Protein AF-A0A0A3XGZ9-F1 (afdb_monomer_lite)

Sequence (118 aa):
MGSGVIFDDFEKNGKSMRSTGQTKAMVEKLPETGSVVVVHTDPLRSHVRDMILTLRGSEVLGRTRIEVIKNREAADRLVGLRVPVFVDHAFADHVSRETASAVRALADGTNSMFRKAG

Secondary structure (DSSP, 8-state):
-----------SSS--TTHHHHHHHHHHT--TT-EEEEESSHHHHHHHHHHHHHHHHHHHHHHEEEEE--SHHHHGGGTT--S-EEE-TTHHHHS-HHHHHHHHHHHHHHHHHHHT--

Foldseek 3Di:
DDPPDDPDDPDDDDDPPVQVVQLLVLLLPQDLQAEEEEDADPVVLVVSLVSNCVRVNPSRSVRYHYQHDADQVSLCVLPPDQHQYHYRPCRCVRHDVVNVVSNVVSNCVNVVVVVVPD

Structure (mmCIF, N/CA/C/O backbone):
data_AF-A0A0A3XGZ9-F1
#
_entry.id   AF-A0A0A3XGZ9-F1
#
loop_
_atom_site.group_PDB
_atom_site.id
_atom_site.type_symbol
_atom_site.label_atom_id
_atom_site.label_alt_id
_atom_site.label_comp_id
_atom_site.label_asym_id
_atom_site.label_entity_id
_atom_site.label_seq_id
_atom_site.pdbx_PDB_ins_code
_atom_site.Cartn_x
_atom_site.Cartn_y
_atom_site.Cartn_z
_atom_site.occupancy
_atom_site.B_iso_or_equiv
_atom_site.auth_seq_id
_atom_site.auth_comp_id
_atom_site.auth_asym_id
_atom_site.auth_atom_id
_atom_site.pdbx_PDB_model_num
ATOM 1 N N . MET A 1 1 ? 8.488 24.098 24.844 1.00 37.81 1 MET A N 1
ATOM 2 C CA . MET A 1 1 ? 9.000 22.860 24.221 1.00 37.81 1 MET A CA 1
ATOM 3 C C . MET A 1 1 ? 8.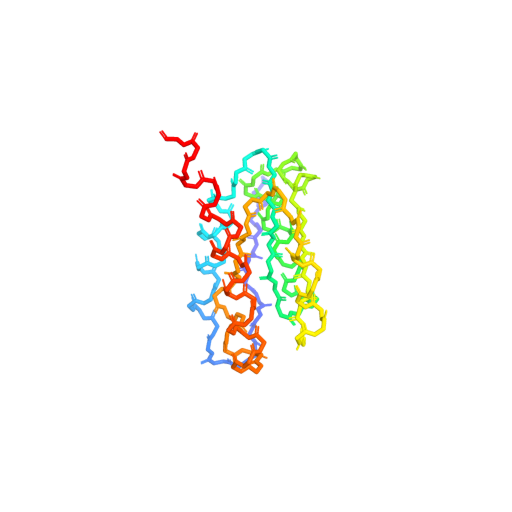111 22.545 23.029 1.00 37.81 1 MET A C 1
ATOM 5 O O . MET A 1 1 ? 7.080 21.916 23.196 1.00 37.81 1 MET A O 1
ATOM 9 N N . GLY A 1 2 ? 8.434 23.108 21.864 1.00 39.78 2 GLY A N 1
ATOM 10 C CA . GLY A 1 2 ? 7.713 22.845 20.619 1.00 39.78 2 GLY A CA 1
ATOM 11 C C . GLY A 1 2 ? 8.519 21.855 19.795 1.00 39.78 2 GLY A C 1
ATOM 12 O O . GLY A 1 2 ? 9.522 22.233 19.200 1.00 39.78 2 GLY A O 1
ATOM 13 N N . SER A 1 3 ? 8.125 20.587 19.807 1.00 38.47 3 SER A N 1
ATOM 14 C CA . SER A 1 3 ? 8.677 19.551 18.937 1.00 38.47 3 SER A CA 1
ATOM 15 C C . SER A 1 3 ? 8.055 19.693 17.548 1.00 38.47 3 SER A C 1
ATOM 17 O O . SER A 1 3 ? 7.089 19.020 17.198 1.00 38.47 3 SER A O 1
ATOM 19 N N . GLY A 1 4 ? 8.607 20.619 16.763 1.00 36.62 4 GLY A N 1
ATOM 20 C CA . GLY A 1 4 ? 8.420 20.646 15.319 1.00 36.62 4 GLY A CA 1
ATOM 21 C C . GLY A 1 4 ? 9.149 19.451 14.716 1.00 36.62 4 GLY A C 1
ATOM 22 O O . GLY A 1 4 ? 10.371 19.454 14.612 1.00 36.62 4 GLY A O 1
ATOM 23 N N . VAL A 1 5 ? 8.403 18.409 14.366 1.00 42.00 5 VAL A N 1
ATOM 24 C CA . VAL A 1 5 ? 8.905 17.324 13.520 1.00 42.00 5 VAL A CA 1
ATOM 25 C C . VAL A 1 5 ? 9.064 17.871 12.103 1.00 42.00 5 VAL A C 1
ATOM 27 O O . VAL A 1 5 ? 8.090 18.164 11.413 1.00 42.00 5 VAL A O 1
ATOM 30 N N . ILE A 1 6 ? 10.321 18.077 11.720 1.00 37.66 6 ILE A N 1
ATOM 31 C CA . ILE A 1 6 ? 10.753 18.437 10.372 1.00 37.66 6 ILE A CA 1
ATOM 32 C C . ILE A 1 6 ? 10.522 17.202 9.495 1.00 37.66 6 ILE A C 1
ATOM 34 O O . ILE A 1 6 ? 11.211 16.196 9.639 1.00 37.66 6 ILE A O 1
ATOM 38 N N . PHE A 1 7 ? 9.515 17.259 8.626 1.00 41.72 7 PHE A N 1
ATOM 39 C CA . PHE A 1 7 ? 9.300 16.279 7.563 1.00 41.72 7 PHE A CA 1
ATOM 40 C C . PHE A 1 7 ? 9.867 16.843 6.263 1.00 41.72 7 PHE A C 1
ATOM 42 O O . PHE A 1 7 ? 9.105 17.263 5.401 1.00 41.72 7 PHE A O 1
ATOM 49 N N . ASP A 1 8 ? 11.187 16.903 6.134 1.00 43.12 8 ASP A N 1
ATOM 50 C CA . ASP A 1 8 ? 11.818 17.221 4.853 1.00 43.12 8 ASP A CA 1
ATOM 51 C C . ASP A 1 8 ? 13.249 16.680 4.859 1.00 43.12 8 ASP A C 1
ATOM 53 O O . ASP A 1 8 ? 14.097 17.231 5.549 1.00 43.12 8 ASP A O 1
ATOM 57 N N . ASP A 1 9 ? 13.451 15.516 4.227 1.00 43.72 9 ASP A N 1
ATOM 58 C CA . ASP A 1 9 ? 14.670 15.173 3.475 1.00 43.72 9 ASP A CA 1
ATOM 59 C C . ASP A 1 9 ? 14.510 13.781 2.823 1.00 43.72 9 ASP A C 1
ATOM 61 O O . ASP A 1 9 ? 14.887 12.734 3.354 1.00 43.72 9 ASP A O 1
ATOM 65 N N . PHE A 1 10 ? 13.887 13.749 1.644 1.00 42.81 10 PHE A N 1
ATOM 66 C CA . PHE A 1 10 ? 14.071 12.646 0.692 1.00 42.81 10 PHE A CA 1
ATOM 67 C C . PHE A 1 10 ? 14.338 13.236 -0.697 1.00 42.81 10 PHE A C 1
ATOM 69 O O . PHE A 1 10 ? 13.671 12.927 -1.689 1.00 42.81 10 PHE A O 1
ATOM 76 N N . GLU A 1 11 ? 15.314 14.144 -0.763 1.00 46.72 11 GLU A N 1
ATOM 77 C CA . GLU A 1 11 ? 15.853 14.655 -2.017 1.00 46.72 11 GLU A CA 1
ATOM 78 C C . GLU A 1 11 ? 16.929 13.712 -2.557 1.00 46.72 11 GLU A C 1
ATOM 80 O O . GLU A 1 11 ? 18.097 13.754 -2.180 1.00 46.72 11 GLU A O 1
ATOM 85 N N . LYS A 1 12 ? 16.539 12.882 -3.526 1.00 41.84 12 LYS A N 1
ATOM 86 C CA . LYS A 1 12 ? 17.403 12.549 -4.664 1.00 41.84 12 LYS A CA 1
ATOM 87 C C . LYS A 1 12 ? 16.533 12.204 -5.871 1.00 41.84 12 LYS A C 1
ATOM 89 O O . LYS A 1 12 ? 15.890 11.158 -5.895 1.00 41.84 12 LYS A O 1
ATOM 94 N N . ASN A 1 13 ? 16.599 13.072 -6.886 1.00 40.25 13 ASN A N 1
ATOM 95 C CA . ASN A 1 13 ? 15.983 12.994 -8.222 1.00 40.25 13 ASN A CA 1
ATOM 96 C C . ASN A 1 13 ? 14.582 13.625 -8.378 1.00 40.25 13 ASN A C 1
ATOM 98 O O . ASN A 1 13 ? 13.595 12.925 -8.560 1.00 40.25 13 ASN A O 1
ATOM 102 N N . GLY A 1 14 ? 14.507 14.963 -8.378 1.00 36.94 14 GLY A N 1
ATOM 103 C CA . GLY A 1 14 ? 13.800 15.785 -9.386 1.00 36.94 14 GLY A CA 1
ATOM 104 C C . GLY A 1 14 ? 12.347 15.490 -9.813 1.00 36.94 14 GLY A C 1
ATOM 105 O O . GLY A 1 14 ? 11.912 16.052 -10.817 1.00 36.94 14 GLY A O 1
ATOM 106 N N . LYS A 1 15 ? 11.583 14.638 -9.116 1.00 41.50 15 LYS A N 1
ATOM 107 C CA . LYS A 1 15 ? 10.186 14.295 -9.461 1.00 41.50 15 LYS A CA 1
ATOM 108 C C . LYS A 1 15 ? 9.281 14.070 -8.233 1.00 41.50 15 LYS A C 1
ATOM 110 O O . LYS A 1 15 ? 8.199 13.511 -8.373 1.00 41.50 15 LYS A O 1
ATOM 115 N N . SER A 1 16 ? 9.697 14.497 -7.035 1.00 44.75 16 SER A N 1
ATOM 116 C CA . SER A 1 16 ? 9.137 13.973 -5.771 1.00 44.75 16 SER A CA 1
ATOM 117 C C . SER A 1 16 ? 8.073 14.823 -5.066 1.00 44.75 16 SER A C 1
ATOM 119 O O . SER A 1 16 ? 7.394 14.304 -4.188 1.00 44.75 16 SER A O 1
ATOM 121 N N . MET A 1 17 ? 7.830 16.083 -5.445 1.00 40.16 17 MET A N 1
ATOM 122 C CA . MET A 1 17 ? 6.886 16.923 -4.677 1.00 40.16 17 MET A CA 1
ATOM 123 C C . MET A 1 17 ? 5.398 16.619 -4.957 1.00 40.16 17 MET A C 1
ATOM 125 O O . MET A 1 17 ? 4.530 16.980 -4.166 1.00 40.16 17 MET A O 1
ATOM 129 N N . ARG A 1 18 ? 5.075 15.925 -6.062 1.00 47.31 18 ARG A N 1
ATOM 130 C CA . ARG A 1 18 ? 3.688 15.521 -6.384 1.00 47.31 18 ARG A CA 1
ATOM 131 C C . ARG A 1 18 ? 3.246 14.226 -5.695 1.00 47.31 18 ARG A C 1
ATOM 133 O O . ARG A 1 18 ? 2.050 14.062 -5.467 1.00 47.31 18 ARG A O 1
ATOM 140 N N . SER A 1 19 ? 4.175 13.333 -5.352 1.00 54.28 19 SER A N 1
ATOM 141 C CA . SER A 1 19 ? 3.827 11.997 -4.846 1.00 54.28 19 SER A CA 1
ATOM 142 C C . SER A 1 19 ? 3.362 12.013 -3.389 1.00 54.28 19 SER A C 1
ATOM 144 O O . SER A 1 19 ? 2.368 11.370 -3.061 1.00 54.28 19 SER A O 1
ATOM 146 N N . THR A 1 20 ? 3.994 12.805 -2.517 1.00 61.66 20 THR A N 1
ATOM 147 C CA . THR A 1 20 ? 3.707 12.779 -1.070 1.00 61.66 20 THR A CA 1
ATOM 148 C C . THR A 1 20 ? 2.274 13.210 -0.741 1.00 61.66 20 THR A C 1
ATOM 150 O O . THR A 1 20 ? 1.621 12.611 0.111 1.00 61.66 20 THR A O 1
ATOM 153 N N . GLY A 1 21 ? 1.742 14.212 -1.451 1.00 72.31 21 GLY A N 1
ATOM 154 C CA . GLY A 1 21 ? 0.375 14.700 -1.231 1.00 72.31 21 GLY A CA 1
ATOM 155 C C . GLY A 1 21 ? -0.704 13.678 -1.601 1.00 72.31 21 GLY A C 1
ATOM 156 O O . GLY A 1 21 ? -1.747 13.613 -0.953 1.00 72.31 21 GLY A O 1
ATOM 157 N N . GLN A 1 22 ? -0.449 12.843 -2.608 1.00 78.88 22 GLN A N 1
ATOM 158 C CA . GLN A 1 22 ? -1.406 11.834 -3.061 1.00 78.88 22 GLN A CA 1
ATOM 159 C C . GLN A 1 22 ? -1.395 10.597 -2.164 1.00 78.88 22 GLN A C 1
ATOM 161 O O . GLN A 1 22 ? -2.465 10.093 -1.817 1.00 78.88 22 GLN A O 1
ATOM 166 N N . THR A 1 23 ? -0.213 10.154 -1.725 1.00 81.25 23 THR A N 1
ATOM 167 C CA . THR A 1 23 ? -0.088 9.088 -0.723 1.00 81.25 23 THR A CA 1
ATOM 168 C C . THR A 1 23 ? -0.738 9.517 0.595 1.00 81.25 23 THR A C 1
ATOM 170 O O . THR A 1 23 ? -1.502 8.748 1.176 1.00 81.25 23 THR A O 1
ATOM 173 N N . LYS A 1 24 ? -0.554 10.778 1.015 1.00 82.69 24 LYS A N 1
ATOM 174 C CA . LYS A 1 24 ? -1.248 11.344 2.182 1.00 82.69 24 LYS A CA 1
ATOM 175 C C . LYS A 1 24 ? -2.768 11.327 2.027 1.00 82.69 24 LYS A C 1
ATOM 177 O O . LYS A 1 24 ? -3.456 10.783 2.886 1.00 82.69 24 LYS A O 1
ATOM 182 N N . ALA A 1 25 ? -3.288 11.837 0.911 1.00 85.38 25 ALA A N 1
ATOM 183 C CA . ALA A 1 25 ? -4.726 11.845 0.647 1.00 85.38 25 ALA A CA 1
ATOM 184 C C . ALA A 1 25 ? -5.330 10.428 0.580 1.00 85.38 25 ALA A C 1
ATOM 186 O O . ALA A 1 25 ? -6.497 10.233 0.920 1.00 85.38 25 ALA A O 1
ATOM 187 N N . MET A 1 26 ? -4.557 9.429 0.140 1.00 87.56 26 MET A N 1
ATOM 188 C CA . MET A 1 26 ? -4.950 8.020 0.200 1.00 87.56 26 MET A CA 1
ATOM 189 C C . MET A 1 26 ? -5.013 7.521 1.650 1.00 87.56 26 MET A C 1
ATOM 191 O O . MET A 1 26 ? -6.011 6.913 2.032 1.00 87.56 26 MET A O 1
ATOM 195 N N . VAL A 1 27 ? -3.990 7.805 2.466 1.00 87.06 27 VAL A N 1
ATOM 196 C CA . VAL A 1 27 ? -3.935 7.411 3.886 1.00 87.06 27 VAL A CA 1
ATOM 197 C C . VAL A 1 27 ? -5.086 8.025 4.694 1.00 87.06 27 VAL A C 1
ATOM 199 O O . VAL A 1 27 ? -5.722 7.350 5.508 1.00 87.06 27 VAL A O 1
ATOM 202 N N . GLU A 1 28 ? -5.426 9.284 4.430 1.00 87.31 28 GLU A N 1
ATOM 203 C CA . GLU A 1 28 ? -6.560 9.969 5.064 1.00 87.31 28 GLU A CA 1
ATOM 204 C C . GLU A 1 28 ? -7.912 9.319 4.723 1.00 87.31 28 GLU A C 1
ATOM 206 O O . GLU A 1 28 ? -8.841 9.381 5.523 1.00 87.31 28 GLU A O 1
ATOM 211 N N . LYS A 1 29 ? -8.014 8.622 3.584 1.00 87.00 29 LYS A N 1
ATOM 212 C CA . LYS A 1 29 ? -9.236 7.938 3.125 1.00 87.00 29 LYS A CA 1
ATOM 213 C C . LYS A 1 29 ? -9.340 6.471 3.539 1.00 87.00 29 LYS A C 1
ATOM 215 O O . LYS A 1 29 ? -10.339 5.831 3.215 1.00 87.00 29 LYS A O 1
ATOM 220 N N . LEU A 1 30 ? -8.340 5.917 4.229 1.00 87.81 30 LEU A N 1
ATOM 221 C CA . LEU A 1 30 ? -8.396 4.517 4.656 1.00 87.81 30 LEU A CA 1
ATOM 222 C C . LEU A 1 30 ? -9.601 4.288 5.586 1.00 87.81 30 LEU A C 1
ATOM 224 O O . LEU A 1 30 ? -9.873 5.114 6.453 1.00 87.81 30 LEU A O 1
ATOM 228 N N . PRO A 1 31 ? -10.356 3.200 5.450 1.00 86.56 31 PRO A N 1
ATOM 229 C CA . PRO A 1 31 ? -11.444 2.910 6.370 1.00 86.56 31 PRO A CA 1
ATOM 230 C C . PRO A 1 31 ? -10.907 2.413 7.715 1.00 86.56 31 PRO A C 1
ATOM 232 O O . PRO A 1 31 ? -9.907 1.699 7.789 1.00 86.56 31 PRO A O 1
ATOM 235 N N . GLU A 1 32 ? -11.620 2.736 8.789 1.00 87.81 32 GLU A N 1
ATOM 236 C CA . GLU A 1 32 ? -11.287 2.285 10.149 1.00 87.81 32 GLU A CA 1
ATOM 237 C C . GLU A 1 32 ? -11.559 0.786 10.360 1.00 87.81 32 GLU A C 1
ATOM 239 O O . GLU A 1 32 ? -11.042 0.171 11.294 1.00 87.81 32 GLU A O 1
ATOM 244 N N . THR A 1 33 ? -12.342 0.176 9.464 1.00 86.31 33 THR A N 1
ATOM 245 C CA . THR A 1 33 ? -12.675 -1.256 9.456 1.00 86.31 33 THR A CA 1
ATOM 246 C C . THR A 1 33 ? -11.531 -2.145 8.967 1.00 86.31 33 THR A C 1
ATOM 248 O O . THR A 1 33 ? -11.573 -3.354 9.172 1.00 86.31 33 THR A O 1
ATOM 251 N N . GLY A 1 34 ? -10.515 -1.564 8.325 1.00 88.00 34 GLY A N 1
ATOM 252 C CA . GLY A 1 34 ? -9.369 -2.278 7.771 1.00 88.00 34 GLY A CA 1
ATOM 253 C C . GLY A 1 34 ? -9.309 -2.261 6.248 1.00 88.00 34 GLY A C 1
ATOM 254 O O . GLY A 1 34 ? -10.323 -2.168 5.554 1.00 88.00 34 GLY A O 1
ATOM 255 N N . SER A 1 35 ? -8.085 -2.307 5.727 1.00 91.75 35 SER A N 1
ATOM 256 C CA . SER A 1 35 ? -7.793 -2.146 4.301 1.00 91.75 35 SER A CA 1
ATOM 257 C C . SER A 1 35 ? -6.456 -2.770 3.916 1.00 91.75 35 SER A C 1
ATOM 259 O O . SER A 1 35 ? -5.639 -3.108 4.776 1.00 91.75 35 SER A O 1
ATOM 261 N N . VAL A 1 36 ? -6.227 -2.924 2.613 1.00 93.06 36 VAL A N 1
ATOM 262 C CA . VAL A 1 36 ? -4.915 -3.280 2.069 1.00 93.06 36 VAL A CA 1
ATOM 263 C C . VAL A 1 36 ? -4.369 -2.118 1.254 1.00 93.06 36 VAL A C 1
ATOM 265 O O . VAL A 1 36 ? -5.062 -1.595 0.389 1.00 93.06 36 VAL A O 1
ATOM 268 N N . VAL A 1 37 ? -3.121 -1.731 1.507 1.00 91.50 37 VAL A N 1
ATOM 269 C CA . VAL A 1 37 ? -2.393 -0.726 0.728 1.00 91.50 37 VAL A CA 1
ATOM 270 C C . VAL A 1 37 ? -1.295 -1.410 -0.073 1.00 91.50 37 VAL A C 1
ATOM 272 O O . VAL A 1 37 ? -0.487 -2.151 0.482 1.00 91.50 37 VAL A O 1
ATOM 275 N N . VAL A 1 38 ? -1.251 -1.152 -1.374 1.00 91.19 38 VAL A N 1
ATOM 276 C CA . VAL A 1 38 ? -0.265 -1.715 -2.294 1.00 91.19 38 VAL A CA 1
ATOM 277 C C . VAL A 1 38 ? 0.775 -0.665 -2.649 1.00 91.19 38 VAL A C 1
ATOM 279 O O . VAL A 1 38 ? 0.439 0.422 -3.121 1.00 91.19 38 VAL A O 1
ATOM 282 N N . VAL A 1 39 ? 2.043 -1.021 -2.460 1.00 91.00 39 VAL A N 1
ATOM 283 C CA . VAL A 1 39 ? 3.211 -0.195 -2.785 1.00 91.00 39 VAL A CA 1
ATOM 284 C C . VAL A 1 39 ? 4.230 -0.995 -3.600 1.00 91.00 39 VAL A C 1
ATOM 286 O O . VAL A 1 39 ? 4.179 -2.223 -3.651 1.00 91.00 39 VAL A O 1
ATOM 289 N N . HIS A 1 40 ? 5.175 -0.306 -4.243 1.00 86.81 40 HIS A N 1
ATOM 290 C CA . HIS A 1 40 ? 6.164 -0.932 -5.130 1.00 86.81 40 HIS A CA 1
ATOM 291 C C . HIS A 1 40 ? 7.539 -1.157 -4.464 1.00 86.81 40 HIS A C 1
ATOM 293 O O . HIS A 1 40 ? 8.362 -1.910 -4.984 1.00 86.81 40 HIS A O 1
ATOM 299 N N . THR A 1 41 ? 7.807 -0.562 -3.292 1.00 86.56 41 THR A N 1
ATOM 300 C CA . THR A 1 41 ? 9.067 -0.760 -2.553 1.00 86.56 41 THR A CA 1
ATOM 301 C C . THR A 1 41 ? 8.888 -0.832 -1.036 1.00 86.56 41 THR A C 1
ATOM 303 O O . THR A 1 41 ? 7.924 -0.317 -0.471 1.00 86.56 41 THR A O 1
ATOM 306 N N . ASP A 1 42 ? 9.858 -1.461 -0.369 1.00 87.25 42 ASP A N 1
ATOM 307 C CA . ASP A 1 42 ? 9.916 -1.578 1.090 1.00 87.25 42 ASP A CA 1
ATOM 308 C C . ASP A 1 42 ? 10.132 -0.231 1.816 1.00 87.25 42 ASP A C 1
ATOM 310 O O . ASP A 1 42 ? 9.442 0.004 2.808 1.00 87.25 42 ASP A O 1
ATOM 314 N N . PRO A 1 43 ? 10.978 0.709 1.336 1.00 87.44 43 PRO A N 1
ATOM 315 C CA . PRO A 1 43 ? 11.054 2.050 1.920 1.00 87.44 43 PRO A CA 1
ATOM 316 C C . PRO A 1 43 ? 9.714 2.790 1.881 1.00 87.44 43 PRO A C 1
ATOM 318 O O . PRO A 1 43 ? 9.323 3.406 2.871 1.00 87.44 43 PRO A O 1
ATOM 321 N N . LEU A 1 44 ? 8.965 2.672 0.777 1.00 84.62 44 LEU A N 1
ATOM 322 C CA . LEU A 1 44 ? 7.637 3.276 0.676 1.00 84.62 44 LEU A CA 1
ATOM 323 C C . LEU A 1 44 ? 6.639 2.609 1.630 1.00 84.62 44 LEU A C 1
ATOM 325 O O . LEU A 1 44 ? 5.813 3.296 2.223 1.00 84.62 44 LEU A O 1
ATOM 329 N N . ARG A 1 45 ? 6.742 1.292 1.849 1.00 90.94 45 ARG A N 1
ATOM 330 C CA . ARG A 1 45 ? 5.952 0.600 2.878 1.00 90.94 45 ARG A CA 1
ATOM 331 C C . ARG A 1 45 ? 6.203 1.183 4.265 1.00 90.94 45 ARG A C 1
ATOM 333 O O . ARG A 1 45 ? 5.232 1.427 4.977 1.00 90.94 45 ARG A O 1
ATOM 340 N N . SER A 1 46 ? 7.461 1.390 4.650 1.00 89.56 46 SER A N 1
ATOM 341 C CA . SER A 1 46 ? 7.797 2.002 5.943 1.00 89.56 46 SER A CA 1
ATOM 342 C C . SER A 1 46 ? 7.244 3.422 6.037 1.00 89.56 46 SER A C 1
ATOM 344 O O . SER A 1 46 ? 6.550 3.739 6.996 1.00 89.56 46 SER A O 1
ATOM 346 N N . HIS A 1 47 ? 7.425 4.229 4.99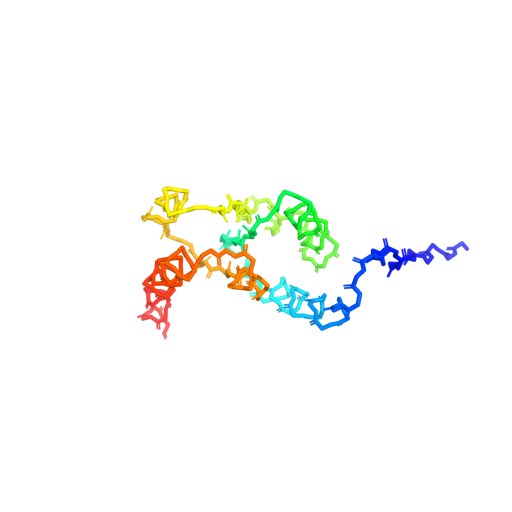0 1.00 88.75 47 HIS A N 1
ATOM 347 C CA . HIS A 1 47 ? 6.901 5.593 4.942 1.00 88.75 47 HIS A CA 1
ATOM 348 C C . HIS A 1 47 ? 5.369 5.651 5.083 1.00 88.75 47 HIS A C 1
ATOM 350 O O . HIS A 1 47 ? 4.842 6.417 5.886 1.00 88.75 47 HIS A O 1
ATOM 356 N N . VAL A 1 48 ? 4.638 4.804 4.350 1.00 88.69 48 VAL A N 1
ATOM 357 C CA . VAL A 1 48 ? 3.173 4.702 4.453 1.00 88.69 48 VAL A CA 1
ATOM 358 C C . VAL A 1 48 ? 2.756 4.209 5.837 1.00 88.69 48 VAL A C 1
ATOM 360 O O . VAL A 1 48 ? 1.780 4.706 6.392 1.00 88.69 48 VAL A O 1
ATOM 363 N N . ARG A 1 49 ? 3.491 3.257 6.422 1.00 92.75 49 ARG A N 1
ATOM 364 C CA . ARG A 1 49 ? 3.229 2.751 7.774 1.00 92.75 49 ARG A CA 1
ATOM 365 C C . ARG A 1 49 ? 3.314 3.868 8.813 1.00 92.75 49 ARG A C 1
ATOM 367 O O . ARG A 1 49 ? 2.384 4.009 9.607 1.00 92.75 49 ARG A O 1
ATOM 374 N N . ASP A 1 50 ? 4.388 4.651 8.781 1.00 91.25 50 ASP A N 1
ATOM 375 C CA . ASP A 1 50 ? 4.577 5.791 9.681 1.00 91.25 50 ASP A CA 1
ATOM 376 C C . ASP A 1 50 ? 3.493 6.846 9.454 1.00 91.25 50 ASP A C 1
ATOM 378 O O . ASP A 1 50 ? 2.900 7.348 10.404 1.00 91.25 50 ASP A O 1
ATOM 382 N N . MET A 1 51 ? 3.134 7.105 8.196 1.00 91.00 51 MET A N 1
ATOM 383 C CA . MET A 1 51 ? 2.073 8.049 7.856 1.00 91.00 51 MET A CA 1
ATOM 384 C C . MET A 1 51 ? 0.701 7.618 8.393 1.00 91.00 51 MET A C 1
ATOM 386 O O . MET A 1 51 ? -0.028 8.446 8.939 1.00 91.00 51 MET A O 1
ATOM 390 N N . ILE A 1 52 ? 0.343 6.334 8.288 1.00 91.88 52 ILE A N 1
ATOM 391 C CA . ILE A 1 52 ? -0.899 5.808 8.876 1.00 91.88 52 ILE A CA 1
ATOM 392 C C . ILE A 1 52 ? -0.860 5.967 10.394 1.00 91.88 52 ILE A C 1
ATOM 394 O O . ILE A 1 52 ? -1.834 6.437 10.979 1.00 91.88 52 ILE A O 1
ATOM 398 N N . LEU A 1 53 ? 0.264 5.626 11.030 1.00 91.62 53 LEU A N 1
ATOM 399 C CA . LEU A 1 53 ? 0.418 5.767 12.475 1.00 91.62 53 LEU A CA 1
ATOM 400 C C . LEU A 1 53 ? 0.221 7.219 12.926 1.00 91.62 53 LEU A C 1
ATOM 402 O O . LEU A 1 53 ? -0.516 7.463 13.877 1.00 91.62 53 LEU A O 1
ATOM 406 N N . THR A 1 54 ? 0.843 8.175 12.233 1.00 90.50 54 THR A N 1
ATOM 407 C CA . THR A 1 54 ? 0.773 9.602 12.569 1.00 90.50 54 THR A CA 1
ATOM 408 C C . THR A 1 54 ? -0.603 10.208 12.298 1.00 90.50 54 THR A C 1
ATOM 410 O O . THR A 1 54 ? -1.077 11.003 13.105 1.00 90.50 54 THR A O 1
ATOM 413 N N . LEU A 1 55 ? -1.248 9.867 11.178 1.00 90.38 55 LEU A N 1
ATOM 414 C CA . LEU A 1 55 ? -2.483 10.535 10.742 1.00 90.38 55 LEU A CA 1
ATOM 415 C C . LEU A 1 55 ? -3.762 9.838 11.210 1.00 90.38 55 LEU A C 1
ATOM 417 O O . LEU A 1 55 ? -4.785 10.492 11.389 1.00 90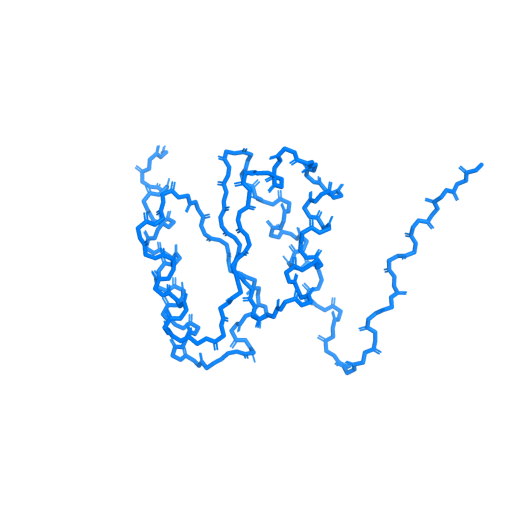.38 55 LEU A O 1
ATOM 421 N N . ARG A 1 56 ? -3.733 8.512 11.350 1.00 90.81 56 ARG A N 1
ATOM 422 C CA . ARG A 1 56 ? -4.919 7.680 11.618 1.00 90.81 56 ARG A CA 1
ATOM 423 C C . ARG A 1 56 ? -4.822 6.891 12.919 1.00 90.81 56 ARG A C 1
ATOM 425 O O . ARG A 1 56 ? -5.828 6.360 13.378 1.00 90.81 56 ARG A O 1
ATOM 432 N N . GLY A 1 57 ? -3.635 6.831 13.514 1.00 91.06 57 GLY A N 1
ATOM 433 C CA . GLY A 1 57 ? -3.391 6.140 14.770 1.00 91.06 57 GLY A CA 1
ATOM 434 C C . GLY A 1 57 ? -3.067 4.655 14.610 1.00 91.06 57 GLY A C 1
ATOM 435 O O . GLY A 1 57 ? -3.162 4.049 13.537 1.00 91.06 57 GLY A O 1
ATOM 436 N N . SER A 1 58 ? -2.662 4.056 15.728 1.00 91.81 58 SER A N 1
ATOM 437 C CA . SER A 1 58 ? -2.211 2.664 15.802 1.00 91.81 58 SER A CA 1
ATOM 438 C C . SER A 1 58 ? -3.324 1.650 15.536 1.00 91.81 58 SER A C 1
ATOM 440 O O . SER A 1 58 ? -3.038 0.571 15.021 1.00 91.81 58 SER A O 1
ATOM 442 N N . GLU A 1 59 ? -4.583 1.985 15.832 1.00 91.06 59 GLU A N 1
ATOM 443 C CA . GLU A 1 59 ? -5.725 1.098 15.588 1.00 91.06 59 GLU A CA 1
ATOM 444 C C . GLU A 1 59 ? -5.953 0.871 14.087 1.00 91.06 59 GLU A C 1
ATOM 446 O O . GLU A 1 59 ? -6.010 -0.273 13.629 1.00 91.06 59 GLU A O 1
ATOM 451 N N . VAL A 1 60 ? -5.996 1.953 13.302 1.00 91.00 60 VAL A N 1
ATOM 452 C CA . VAL A 1 60 ? -6.126 1.870 11.839 1.00 91.00 60 VAL A CA 1
ATOM 453 C C . VAL A 1 60 ? -4.913 1.174 11.236 1.00 91.00 60 VAL A C 1
ATOM 455 O O . VAL A 1 60 ? -5.070 0.336 10.347 1.00 91.00 60 VAL A O 1
ATOM 458 N N . LEU A 1 61 ? -3.708 1.446 11.749 1.00 91.81 61 LEU A N 1
ATOM 459 C CA . LEU A 1 61 ? -2.509 0.731 11.322 1.00 91.81 61 LEU A CA 1
ATOM 460 C C . LEU A 1 61 ? -2.606 -0.777 11.599 1.00 91.81 61 LEU A C 1
ATOM 462 O O . LEU A 1 61 ? -2.259 -1.576 10.733 1.00 91.81 61 LEU A O 1
ATOM 466 N N . GLY A 1 62 ? -3.096 -1.179 12.773 1.00 91.38 62 GLY A N 1
ATOM 467 C CA . GLY A 1 62 ? -3.268 -2.586 13.141 1.00 91.38 62 GLY A CA 1
ATOM 468 C C . GLY A 1 62 ? -4.258 -3.333 12.243 1.00 91.38 62 GLY A C 1
ATOM 469 O O . GLY A 1 62 ? -4.118 -4.537 12.041 1.00 91.38 62 GLY A O 1
ATOM 470 N N . ARG A 1 63 ? -5.222 -2.614 11.655 1.00 92.38 63 ARG A N 1
ATOM 471 C CA . ARG A 1 63 ? -6.209 -3.149 10.704 1.00 92.38 63 ARG A CA 1
ATOM 472 C C . ARG A 1 63 ? -5.818 -2.951 9.235 1.00 92.38 63 ARG A C 1
ATOM 474 O O . ARG A 1 63 ? -6.541 -3.402 8.347 1.00 92.38 63 ARG A O 1
ATOM 481 N N . THR A 1 64 ? -4.691 -2.293 8.960 1.00 92.94 64 THR A N 1
ATOM 482 C CA . THR A 1 64 ? -4.227 -2.008 7.598 1.00 92.94 64 THR A CA 1
ATOM 483 C C . THR A 1 64 ? -3.033 -2.879 7.237 1.00 92.94 64 THR A C 1
ATOM 485 O O . THR A 1 64 ? -1.970 -2.818 7.855 1.00 92.94 64 THR A O 1
ATOM 488 N N . ARG A 1 65 ? -3.181 -3.676 6.180 1.00 92.56 65 ARG A N 1
ATOM 489 C CA . ARG A 1 65 ? -2.103 -4.502 5.636 1.00 92.56 65 ARG A CA 1
ATOM 490 C C . ARG A 1 65 ? -1.411 -3.757 4.499 1.00 92.56 65 ARG A C 1
ATOM 492 O O . ARG A 1 65 ? -2.069 -3.334 3.561 1.00 92.56 65 ARG A O 1
ATOM 499 N N . ILE A 1 66 ? -0.088 -3.615 4.550 1.00 92.62 66 ILE A N 1
ATOM 500 C CA . ILE A 1 66 ? 0.682 -2.968 3.476 1.00 92.62 66 ILE A CA 1
ATOM 501 C C . ILE A 1 66 ? 1.466 -4.042 2.720 1.00 92.62 66 ILE A C 1
ATOM 503 O O . ILE A 1 66 ? 2.375 -4.649 3.291 1.00 92.62 66 ILE A O 1
ATOM 507 N N . GLU A 1 67 ? 1.115 -4.271 1.457 1.00 92.38 67 GLU A N 1
ATOM 508 C CA . GLU A 1 67 ? 1.752 -5.252 0.576 1.00 92.38 67 GLU A CA 1
ATOM 509 C C . GLU A 1 67 ? 2.699 -4.575 -0.415 1.00 92.38 67 GLU A C 1
ATOM 511 O O . GLU A 1 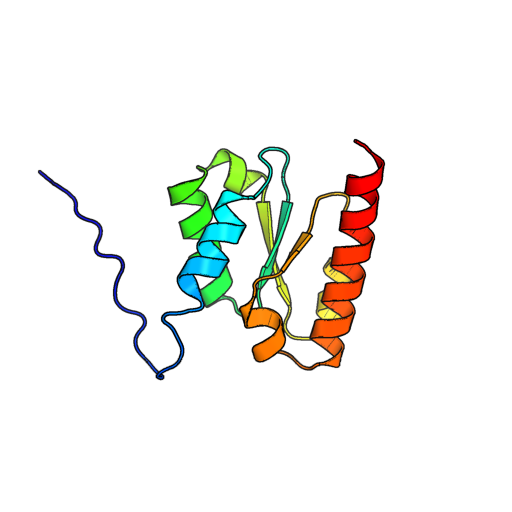67 ? 2.344 -3.609 -1.091 1.00 92.38 67 GLU A O 1
ATOM 516 N N . VAL A 1 68 ? 3.912 -5.119 -0.520 1.00 91.94 68 VAL A N 1
ATOM 517 C CA . VAL A 1 68 ? 4.908 -4.690 -1.506 1.00 91.94 68 VAL A CA 1
ATOM 518 C C . VAL A 1 68 ? 4.823 -5.632 -2.698 1.00 91.94 68 VAL A C 1
ATOM 520 O O . VAL A 1 68 ? 5.148 -6.814 -2.578 1.00 91.94 68 VAL A O 1
ATOM 523 N N . ILE A 1 69 ? 4.404 -5.113 -3.848 1.00 89.56 69 ILE A N 1
ATOM 524 C CA . ILE A 1 69 ? 4.222 -5.897 -5.071 1.00 89.56 69 ILE A CA 1
ATOM 525 C C . ILE A 1 69 ? 5.188 -5.371 -6.126 1.00 89.56 69 ILE A C 1
ATOM 527 O O . ILE A 1 69 ? 5.106 -4.222 -6.546 1.00 89.56 69 ILE A O 1
ATOM 531 N N . LYS A 1 70 ? 6.126 -6.223 -6.543 1.00 86.19 70 LYS A N 1
ATOM 532 C CA . LYS A 1 70 ? 7.162 -5.878 -7.533 1.00 86.19 70 LYS A CA 1
ATOM 533 C C . LYS A 1 70 ? 6.940 -6.571 -8.880 1.00 86.19 70 LYS A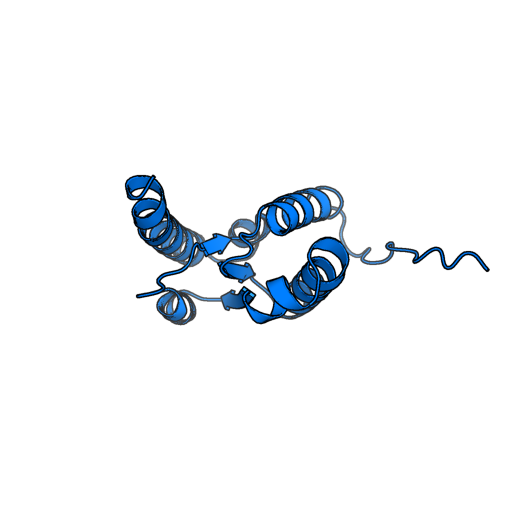 C 1
ATOM 535 O O . LYS A 1 70 ? 7.467 -6.125 -9.891 1.00 86.19 70 LYS A O 1
ATOM 540 N N . ASN A 1 71 ? 6.166 -7.655 -8.894 1.00 85.44 71 ASN A N 1
ATOM 541 C CA . ASN A 1 71 ? 5.916 -8.489 -10.065 1.00 85.44 71 ASN A CA 1
ATOM 542 C C . ASN A 1 71 ? 4.488 -9.062 -10.049 1.00 85.44 71 ASN A C 1
ATOM 544 O O . ASN A 1 71 ? 3.764 -8.957 -9.055 1.00 85.44 71 ASN A O 1
ATOM 548 N N . ARG A 1 72 ? 4.088 -9.675 -11.168 1.00 82.88 72 ARG A N 1
ATOM 549 C CA . ARG A 1 72 ? 2.758 -10.267 -11.353 1.00 82.88 72 ARG A CA 1
ATOM 550 C C . ARG A 1 72 ? 2.458 -11.401 -10.373 1.00 82.88 72 ARG A C 1
ATOM 552 O O . ARG A 1 72 ? 1.324 -11.493 -9.920 1.00 82.88 72 ARG A O 1
ATOM 559 N N . GLU A 1 73 ? 3.444 -12.224 -10.031 1.00 85.75 73 GLU A N 1
ATOM 560 C CA . GLU A 1 73 ? 3.273 -13.339 -9.085 1.00 85.75 73 GLU A CA 1
ATOM 561 C C . GLU A 1 73 ? 2.952 -12.835 -7.671 1.00 85.75 73 GLU A C 1
ATOM 563 O O . GLU A 1 73 ? 2.095 -13.374 -6.975 1.00 85.75 73 GLU A O 1
ATOM 568 N N . ALA A 1 74 ? 3.576 -11.733 -7.240 1.00 84.69 74 ALA A N 1
ATOM 569 C CA . ALA A 1 74 ? 3.232 -11.100 -5.971 1.00 84.69 74 ALA A CA 1
ATOM 570 C C . ALA A 1 74 ? 1.817 -10.494 -5.980 1.00 84.69 74 ALA A C 1
ATOM 572 O O . ALA A 1 74 ? 1.231 -10.319 -4.910 1.00 84.69 74 ALA A O 1
ATOM 573 N N . ALA A 1 75 ? 1.243 -10.210 -7.157 1.00 84.94 75 ALA A N 1
ATOM 574 C CA . ALA A 1 75 ? -0.129 -9.722 -7.272 1.00 84.94 75 ALA A CA 1
ATOM 575 C C . ALA A 1 75 ? -1.170 -10.766 -6.847 1.00 84.94 75 ALA A C 1
ATOM 577 O O . ALA A 1 75 ? -2.237 -10.381 -6.370 1.00 84.94 75 ALA A O 1
ATOM 578 N N . ASP A 1 76 ? -0.855 -12.064 -6.914 1.00 86.25 76 ASP A N 1
ATOM 579 C CA . ASP A 1 76 ? -1.771 -13.123 -6.472 1.00 86.25 76 ASP A CA 1
ATOM 580 C C . ASP A 1 76 ? -2.072 -13.058 -4.965 1.00 86.25 76 ASP A C 1
ATOM 582 O O . ASP A 1 76 ? -3.104 -13.545 -4.511 1.00 86.25 76 ASP A O 1
ATOM 586 N N . ARG A 1 77 ? -1.254 -12.342 -4.180 1.00 84.00 77 ARG A N 1
ATOM 587 C CA . ARG A 1 77 ? -1.539 -12.046 -2.763 1.00 84.00 77 ARG A CA 1
ATOM 588 C C . ARG A 1 77 ? -2.780 -11.180 -2.550 1.00 84.00 77 ARG A C 1
ATOM 590 O O . ARG A 1 77 ? -3.282 -11.118 -1.430 1.00 84.00 77 ARG A O 1
ATOM 597 N N . LEU A 1 78 ? -3.247 -10.488 -3.591 1.00 84.31 78 LEU A N 1
ATOM 598 C CA . LEU A 1 78 ? -4.455 -9.666 -3.538 1.00 84.31 78 LEU A CA 1
ATOM 599 C C . LEU A 1 78 ? -5.734 -10.469 -3.814 1.00 84.31 78 LEU A C 1
ATOM 601 O O . LEU A 1 78 ? -6.835 -9.956 -3.611 1.00 84.31 78 LEU A O 1
ATOM 605 N N . VAL A 1 79 ? -5.608 -11.718 -4.270 1.00 85.25 79 VAL A N 1
ATOM 606 C CA . VAL A 1 79 ? -6.749 -12.574 -4.599 1.00 85.25 79 VAL A CA 1
ATOM 607 C C . VAL A 1 79 ? -7.478 -12.997 -3.323 1.00 85.25 79 VAL A C 1
ATOM 609 O O . VAL A 1 79 ? -6.868 -13.398 -2.335 1.00 85.25 79 VAL A O 1
ATOM 612 N N . GLY A 1 80 ? -8.811 -12.915 -3.346 1.00 82.94 80 GLY A N 1
ATOM 613 C CA . GLY A 1 80 ? -9.668 -13.363 -2.242 1.00 82.94 80 GLY A CA 1
ATOM 614 C C . GLY A 1 80 ? -9.725 -12.414 -1.041 1.00 82.94 80 GLY A C 1
ATOM 615 O O . GLY A 1 80 ? -10.353 -12.748 -0.033 1.00 82.94 80 GLY A O 1
ATOM 616 N N . LEU A 1 81 ? -9.108 -11.231 -1.132 1.00 85.44 81 LEU A N 1
ATOM 617 C CA . LEU A 1 81 ? -9.219 -10.211 -0.096 1.00 85.44 81 LEU A CA 1
ATOM 618 C C . LEU A 1 81 ? -10.668 -9.729 0.046 1.00 85.44 81 LEU A C 1
ATOM 620 O O . LEU A 1 81 ? -11.342 -9.411 -0.928 1.00 85.44 81 LEU A O 1
ATOM 624 N N . ARG A 1 82 ? -11.128 -9.648 1.298 1.00 84.75 82 ARG A N 1
ATOM 625 C CA . ARG A 1 82 ? -12.451 -9.128 1.690 1.00 84.75 82 ARG A CA 1
ATOM 626 C C . ARG A 1 82 ? -12.342 -7.787 2.404 1.00 84.75 82 ARG A C 1
ATOM 628 O O . ARG A 1 82 ? -13.108 -7.497 3.316 1.00 84.75 82 ARG A O 1
ATOM 635 N N . VAL A 1 83 ? -11.366 -6.987 2.008 1.00 87.44 83 VAL A N 1
ATOM 636 C CA . VAL A 1 83 ? -11.178 -5.621 2.491 1.00 87.44 83 VAL A CA 1
ATOM 637 C C . VAL A 1 83 ? -10.841 -4.732 1.298 1.00 87.44 83 VAL A C 1
ATOM 639 O O . VAL A 1 83 ? -10.277 -5.234 0.321 1.00 87.44 83 VAL A O 1
ATOM 642 N N . PRO A 1 84 ? -11.173 -3.435 1.348 1.00 88.31 84 PRO A N 1
ATOM 643 C CA . PRO A 1 84 ? -10.860 -2.519 0.264 1.00 88.31 84 PRO A CA 1
ATOM 644 C C . PRO A 1 84 ? -9.351 -2.417 0.034 1.00 88.31 84 PRO A C 1
ATOM 646 O O . PRO A 1 84 ? -8.556 -2.390 0.981 1.00 88.31 84 PRO A O 1
ATOM 649 N N . VAL A 1 85 ? -8.975 -2.354 -1.242 1.00 90.12 85 VAL A N 1
ATOM 650 C CA . VAL A 1 85 ? -7.587 -2.313 -1.705 1.00 90.12 85 VAL A CA 1
ATOM 651 C C . VAL A 1 85 ? -7.289 -0.933 -2.280 1.00 90.12 85 VAL A C 1
ATOM 653 O O . VAL A 1 85 ? -7.938 -0.486 -3.226 1.00 90.12 85 VAL A O 1
ATOM 656 N N . PHE A 1 86 ? -6.280 -0.269 -1.731 1.00 89.69 86 PHE A N 1
ATOM 657 C CA . PHE A 1 86 ? -5.772 1.018 -2.185 1.00 89.69 86 PHE A CA 1
ATOM 658 C C . PHE A 1 86 ? -4.408 0.812 -2.833 1.00 89.69 86 PHE A C 1
ATOM 660 O O . PHE A 1 86 ? -3.541 0.147 -2.273 1.00 89.69 86 PHE A O 1
ATOM 667 N N . VAL A 1 87 ? -4.211 1.377 -4.018 1.00 87.50 87 VAL A N 1
ATOM 668 C CA . VAL A 1 87 ? -2.946 1.281 -4.751 1.00 87.50 87 VAL A CA 1
ATOM 669 C C . VAL A 1 87 ? -2.304 2.658 -4.752 1.00 87.50 87 VAL A C 1
ATOM 671 O O . VAL A 1 87 ? -2.947 3.629 -5.156 1.00 87.50 87 VAL A O 1
ATOM 674 N N . ASP A 1 88 ? -1.053 2.739 -4.299 1.00 86.31 88 ASP A N 1
ATOM 675 C CA . ASP A 1 88 ? -0.297 3.988 -4.327 1.00 86.31 88 ASP A CA 1
ATOM 676 C C . ASP A 1 88 ? -0.161 4.519 -5.764 1.00 86.31 88 ASP A C 1
ATOM 678 O O . ASP A 1 88 ? -0.014 3.755 -6.722 1.00 86.31 88 ASP A O 1
ATOM 682 N N . HIS A 1 89 ? -0.212 5.842 -5.925 1.00 79.75 89 HIS A N 1
ATOM 683 C CA . HIS A 1 89 ? -0.206 6.458 -7.250 1.00 79.75 89 HIS A CA 1
ATOM 684 C C . HIS A 1 89 ? 1.076 6.161 -8.032 1.00 79.75 89 HIS A C 1
ATOM 686 O O . HIS A 1 89 ? 1.000 5.849 -9.220 1.00 79.75 89 HIS A O 1
ATOM 692 N N . ALA A 1 90 ? 2.233 6.183 -7.362 1.00 79.50 90 ALA A N 1
ATOM 693 C CA . ALA A 1 90 ? 3.525 5.954 -7.998 1.00 79.50 90 ALA A CA 1
ATOM 694 C C . ALA A 1 90 ? 3.726 4.480 -8.390 1.00 79.50 90 ALA A C 1
ATOM 696 O O . ALA A 1 90 ? 4.652 4.153 -9.126 1.00 79.50 90 ALA A O 1
ATOM 697 N N . PHE A 1 91 ? 2.853 3.568 -7.946 1.00 83.50 91 PHE A N 1
ATOM 698 C CA . PHE A 1 91 ? 2.949 2.148 -8.275 1.00 83.50 91 PHE A CA 1
ATOM 699 C C . PHE A 1 91 ? 3.051 1.903 -9.784 1.00 83.50 91 PHE A C 1
ATOM 701 O O . PHE A 1 91 ? 3.944 1.190 -10.228 1.00 83.50 91 PHE A O 1
ATOM 708 N N . ALA A 1 92 ? 2.172 2.521 -10.579 1.00 82.12 92 ALA A N 1
ATOM 709 C CA . ALA A 1 92 ? 2.107 2.283 -12.021 1.00 82.12 92 ALA A CA 1
ATOM 710 C C . ALA A 1 92 ? 3.311 2.853 -12.794 1.00 82.12 92 ALA A C 1
ATOM 712 O O . ALA A 1 92 ? 3.622 2.343 -13.867 1.00 82.12 92 ALA A O 1
ATOM 713 N N . ASP A 1 93 ? 3.985 3.869 -12.250 1.00 83.12 93 ASP A N 1
ATOM 714 C CA . ASP A 1 93 ? 5.189 4.467 -12.838 1.00 83.12 93 ASP A CA 1
ATOM 715 C C . ASP A 1 93 ? 6.457 3.637 -12.579 1.00 83.12 93 ASP A C 1
ATOM 717 O O . ASP A 1 93 ? 7.455 3.801 -13.281 1.00 83.12 93 ASP A O 1
ATOM 721 N N . HIS A 1 94 ? 6.431 2.748 -11.580 1.00 82.81 94 HIS A N 1
ATOM 722 C CA . HIS A 1 94 ? 7.612 2.019 -11.107 1.00 82.81 94 HIS A CA 1
ATOM 723 C C . HIS A 1 94 ? 7.566 0.500 -11.327 1.00 82.81 94 HIS A C 1
ATOM 725 O O . HIS A 1 94 ? 8.557 -0.179 -11.055 1.00 82.81 94 HIS A O 1
ATOM 731 N N . VAL A 1 95 ? 6.457 -0.049 -11.828 1.00 83.75 95 VAL A N 1
ATOM 732 C CA . VAL A 1 95 ? 6.329 -1.478 -12.167 1.00 83.75 95 VAL A CA 1
ATOM 733 C C . VAL A 1 95 ? 5.990 -1.669 -13.64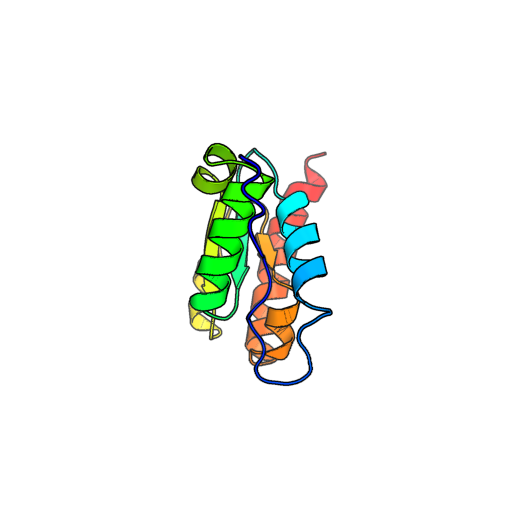3 1.00 83.75 95 VAL A C 1
ATOM 735 O O . VAL A 1 95 ? 5.579 -0.738 -14.334 1.00 83.75 95 VAL A O 1
ATOM 738 N N . SER A 1 96 ? 6.135 -2.897 -14.148 1.00 86.38 96 SER A N 1
ATOM 739 C CA . SER A 1 96 ? 5.736 -3.207 -15.522 1.00 86.38 96 SER A CA 1
ATOM 740 C C . SER A 1 96 ? 4.241 -2.947 -15.740 1.00 86.38 96 SER A C 1
ATOM 742 O O . SER A 1 96 ? 3.415 -3.187 -14.856 1.00 86.38 96 SER A O 1
ATOM 744 N N . ARG A 1 97 ? 3.870 -2.509 -16.950 1.00 85.94 97 ARG A N 1
ATOM 745 C CA . ARG A 1 97 ? 2.466 -2.244 -17.311 1.00 85.94 97 ARG A CA 1
ATOM 746 C C . ARG A 1 97 ? 1.559 -3.447 -17.047 1.00 85.94 97 ARG A C 1
ATOM 748 O O . ARG A 1 97 ? 0.430 -3.270 -16.602 1.00 85.94 97 ARG A O 1
ATOM 755 N N . GLU A 1 98 ? 2.064 -4.654 -17.287 1.00 86.44 98 GLU A N 1
ATOM 756 C CA . GLU A 1 98 ? 1.363 -5.906 -16.999 1.00 86.44 98 GLU A CA 1
ATOM 757 C C . GLU A 1 98 ? 1.059 -6.057 -15.501 1.00 86.44 98 GLU A C 1
ATOM 759 O O . GLU A 1 98 ? -0.092 -6.277 -15.124 1.00 86.44 98 GLU A O 1
ATOM 764 N N . THR A 1 99 ? 2.058 -5.847 -14.637 1.00 86.25 99 THR A N 1
ATOM 765 C CA . THR A 1 99 ? 1.885 -5.903 -13.177 1.00 86.25 99 THR A CA 1
ATOM 766 C C . THR A 1 99 ? 0.916 -4.824 -12.699 1.00 86.25 99 THR A C 1
ATOM 768 O O . THR A 1 99 ? -0.008 -5.114 -11.940 1.00 86.25 99 THR A O 1
ATOM 771 N N . ALA A 1 100 ? 1.076 -3.587 -13.181 1.00 87.25 100 ALA A N 1
ATOM 772 C CA . ALA A 1 100 ? 0.186 -2.478 -12.844 1.00 87.25 100 ALA A CA 1
ATOM 773 C C . ALA A 1 100 ? -1.262 -2.769 -13.257 1.00 87.25 100 ALA A C 1
ATOM 775 O O . ALA A 1 100 ? -2.187 -2.512 -12.487 1.00 87.25 100 ALA A O 1
ATOM 776 N N . SER A 1 101 ? -1.462 -3.331 -14.452 1.00 87.19 101 SER A N 1
ATOM 777 C CA . SER A 1 101 ? -2.790 -3.679 -14.950 1.00 87.19 101 SER A CA 1
ATOM 778 C C . SER A 1 101 ? -3.422 -4.816 -14.153 1.00 87.19 101 SER A C 1
ATOM 780 O O . SER A 1 101 ? -4.609 -4.742 -13.846 1.00 87.19 101 SER A O 1
ATOM 782 N N . ALA A 1 102 ? -2.654 -5.846 -13.792 1.00 87.12 102 ALA A N 1
ATOM 783 C CA . ALA A 1 102 ? -3.152 -6.962 -12.993 1.00 87.12 102 ALA A CA 1
ATOM 784 C C . ALA A 1 102 ? -3.558 -6.517 -11.581 1.00 87.12 102 ALA A C 1
ATOM 786 O O . ALA A 1 102 ? -4.652 -6.836 -11.121 1.00 87.12 102 ALA A O 1
ATOM 787 N N . VAL A 1 103 ? -2.712 -5.725 -10.915 1.00 87.88 103 VAL A N 1
ATOM 788 C CA . VAL A 1 103 ? -3.002 -5.180 -9.580 1.00 87.88 103 VAL A CA 1
ATOM 789 C C . VAL A 1 103 ? -4.226 -4.270 -9.612 1.00 87.88 103 VAL A C 1
ATOM 791 O O . VAL A 1 103 ? -5.087 -4.394 -8.745 1.00 87.88 103 VAL A O 1
ATOM 794 N N . ARG A 1 104 ? -4.345 -3.392 -10.618 1.00 86.88 104 ARG A N 1
ATOM 795 C CA . ARG A 1 104 ? -5.533 -2.542 -10.782 1.00 86.88 104 ARG A CA 1
ATOM 796 C C . ARG A 1 104 ? -6.793 -3.372 -10.995 1.00 86.88 104 ARG A C 1
ATOM 798 O O . ARG A 1 104 ? -7.762 -3.146 -10.288 1.00 86.88 104 ARG A O 1
ATOM 805 N N . ALA A 1 105 ? -6.759 -4.369 -11.879 1.00 86.56 105 ALA A N 1
ATOM 806 C CA . ALA A 1 105 ? -7.907 -5.243 -12.118 1.00 86.56 105 ALA A CA 1
ATOM 807 C C . ALA A 1 105 ? -8.358 -5.979 -10.842 1.00 86.56 105 ALA A C 1
ATOM 809 O O . ALA A 1 105 ? -9.555 -6.056 -10.567 1.00 86.56 105 ALA A O 1
ATOM 810 N N . LEU A 1 106 ? -7.411 -6.472 -10.035 1.00 86.81 106 LEU A N 1
ATOM 811 C CA . LEU A 1 106 ? -7.708 -7.113 -8.751 1.00 86.81 106 LEU A CA 1
ATOM 812 C C . LEU A 1 106 ? -8.269 -6.117 -7.729 1.00 86.81 106 LEU A C 1
ATOM 814 O O . LEU A 1 106 ? -9.258 -6.417 -7.063 1.00 86.81 106 LEU A O 1
ATOM 818 N N . ALA A 1 107 ? -7.677 -4.927 -7.622 1.00 86.94 107 ALA A N 1
ATOM 819 C CA . ALA A 1 107 ? -8.149 -3.887 -6.715 1.00 86.94 107 ALA A CA 1
ATOM 820 C C . ALA A 1 107 ? -9.557 -3.396 -7.090 1.00 86.94 107 ALA A C 1
ATOM 822 O O . ALA A 1 107 ? -10.420 -3.314 -6.220 1.00 86.94 107 ALA A O 1
ATOM 823 N N . ASP A 1 108 ? -9.818 -3.127 -8.372 1.00 85.50 108 ASP A N 1
ATOM 824 C CA . ASP A 1 108 ? -11.138 -2.735 -8.874 1.00 85.50 108 ASP A CA 1
ATOM 825 C C . ASP A 1 108 ? -12.172 -3.844 -8.658 1.00 85.50 108 ASP A C 1
ATOM 827 O O . ASP A 1 108 ? -13.274 -3.570 -8.180 1.00 85.50 108 ASP A O 1
ATOM 831 N N . GLY A 1 109 ? -11.810 -5.102 -8.931 1.00 83.62 109 GLY A N 1
ATOM 832 C CA . GLY A 1 109 ? -12.660 -6.261 -8.666 1.00 83.62 109 GLY A CA 1
ATOM 833 C C . GLY A 1 109 ? -13.076 -6.342 -7.197 1.00 83.62 109 GLY A C 1
ATOM 834 O O . GLY A 1 109 ? -14.271 -6.370 -6.897 1.00 83.62 109 GLY A O 1
ATOM 835 N N . THR A 1 110 ? -12.111 -6.282 -6.277 1.00 85.06 110 THR A N 1
ATOM 836 C CA . THR A 1 110 ? -12.366 -6.299 -4.829 1.00 85.06 110 THR A CA 1
ATOM 837 C C . THR A 1 110 ? -13.190 -5.090 -4.384 1.00 85.06 110 THR A C 1
ATOM 839 O O . THR A 1 110 ? -14.209 -5.243 -3.712 1.00 85.06 110 THR A O 1
ATOM 842 N N . ASN A 1 111 ? -12.822 -3.881 -4.810 1.00 83.81 111 ASN A N 1
ATOM 843 C CA . ASN A 1 111 ? -13.510 -2.647 -4.424 1.00 83.81 111 ASN A CA 1
ATOM 844 C C . ASN A 1 111 ? -14.938 -2.561 -4.985 1.00 83.81 111 ASN A C 1
ATOM 846 O O . ASN A 1 111 ? -15.814 -1.968 -4.352 1.00 83.81 111 ASN A O 1
ATOM 850 N N . SER A 1 112 ? -15.209 -3.174 -6.141 1.00 81.31 112 SER A N 1
ATOM 851 C CA . SER A 1 112 ? -16.558 -3.235 -6.712 1.00 81.31 112 SER A CA 1
ATOM 852 C C . SER A 1 112 ? -17.543 -4.012 -5.830 1.00 81.31 112 SER A C 1
ATOM 854 O O . SER A 1 112 ? -18.722 -3.658 -5.786 1.00 81.31 112 SER A O 1
ATOM 856 N N . MET A 1 113 ? -17.065 -5.007 -5.071 1.00 74.62 113 MET A N 1
ATOM 857 C CA . MET A 1 113 ? -17.890 -5.747 -4.109 1.00 74.62 113 MET A CA 1
ATOM 858 C C . MET A 1 113 ? -18.331 -4.853 -2.946 1.00 74.62 113 MET A C 1
ATOM 860 O O . MET A 1 113 ? -19.463 -4.963 -2.488 1.00 74.62 113 MET A O 1
ATOM 864 N N . PHE A 1 114 ? -17.479 -3.914 -2.526 1.00 71.31 114 PHE A N 1
ATOM 865 C CA . PHE A 1 114 ? -17.805 -2.945 -1.475 1.00 71.31 114 PHE A CA 1
ATOM 866 C C . PHE A 1 114 ? -18.708 -1.811 -1.962 1.00 71.31 114 PHE A C 1
ATOM 868 O O . PHE A 1 114 ? -19.501 -1.296 -1.182 1.00 71.31 114 PHE A O 1
ATOM 875 N N . ARG A 1 115 ? -18.652 -1.443 -3.250 1.00 62.47 115 ARG A N 1
ATOM 876 C CA . ARG A 1 115 ? -19.568 -0.438 -3.823 1.00 62.47 115 ARG A CA 1
ATOM 877 C C . ARG A 1 115 ? -21.008 -0.921 -3.979 1.00 62.47 115 ARG A C 1
ATOM 879 O O . ARG A 1 115 ? -21.895 -0.086 -4.053 1.00 62.47 115 ARG A O 1
ATOM 886 N N . LYS A 1 116 ? -21.243 -2.232 -4.074 1.00 54.34 116 LYS A N 1
ATOM 887 C CA . LYS A 1 116 ? -22.595 -2.806 -4.204 1.00 54.34 116 LYS A CA 1
ATOM 888 C C . LYS A 1 116 ? -23.289 -3.067 -2.861 1.00 54.34 116 LYS A C 1
ATOM 890 O O . LYS A 1 116 ? -24.421 -3.536 -2.865 1.00 54.34 116 LYS A O 1
ATOM 895 N N . ALA A 1 117 ? -22.609 -2.820 -1.742 1.00 48.34 117 ALA A N 1
ATOM 896 C CA . ALA A 1 117 ? -23.101 -3.119 -0.397 1.00 48.34 117 ALA A CA 1
ATOM 897 C C . ALA A 1 117 ? -23.576 -1.878 0.389 1.00 48.34 117 ALA A C 1
ATOM 899 O O . ALA A 1 117 ? -23.895 -2.007 1.569 1.00 48.34 117 ALA A O 1
ATOM 900 N N . GLY A 1 118 ? -23.612 -0.700 -0.243 1.00 40.06 118 GLY A N 1
ATOM 901 C CA . GLY A 1 118 ? -24.203 0.534 0.290 1.00 40.06 118 GLY A CA 1
ATOM 902 C C . GLY A 1 118 ? -25.252 1.074 -0.666 1.00 40.06 118 GLY A C 1
ATOM 903 O O . GLY A 1 118 ? -26.173 1.753 -0.171 1.00 40.06 118 GLY A O 1
#

pLDDT: mean 78.27, std 17.84, range [36.62, 93.06]

Radius of gyration: 15.0 Å; chains: 1; bounding box: 42×36×42 Å

Organism: Bradyrhizobium japonicum (NCBI:txid375)